Protein AF-A0A8J8GYF8-F1 (afdb_monomer_lite)

Radius of gyration: 17.73 Å; chains: 1; bounding box: 27×33×61 Å

Structure (mmCIF, N/CA/C/O backbone):
data_AF-A0A8J8GYF8-F1
#
_entry.id   AF-A0A8J8GYF8-F1
#
loop_
_atom_site.group_PDB
_atom_site.id
_atom_site.type_symbol
_atom_site.label_atom_id
_atom_site.label_alt_id
_atom_site.label_comp_id
_atom_site.label_asym_id
_atom_site.label_entity_id
_atom_site.label_seq_id
_atom_site.pdbx_PDB_ins_code
_atom_site.Cartn_x
_atom_site.Cartn_y
_atom_site.Cartn_z
_atom_site.occupancy
_atom_site.B_iso_or_equiv
_atom_site.auth_seq_id
_atom_site.auth_comp_id
_atom_site.auth_asym_id
_atom_site.auth_atom_id
_atom_site.pdbx_PDB_model_num
ATOM 1 N N . VAL A 1 1 ? -6.633 -3.802 16.576 1.00 79.94 1 VAL A N 1
ATOM 2 C CA . VAL A 1 1 ? -6.830 -3.736 15.107 1.00 79.94 1 VAL A CA 1
ATOM 3 C C . VAL A 1 1 ? -6.601 -2.300 14.652 1.00 79.94 1 VAL A C 1
ATOM 5 O O . VAL A 1 1 ? -7.081 -1.391 15.322 1.00 79.94 1 VAL A O 1
ATOM 8 N N . VAL A 1 2 ? -5.799 -2.077 13.602 1.00 83.69 2 VAL A N 1
ATOM 9 C CA . VAL A 1 2 ? -5.532 -0.722 13.067 1.00 83.69 2 VAL A CA 1
ATOM 10 C C . VAL A 1 2 ? -6.586 -0.317 12.031 1.00 83.69 2 VAL A C 1
ATOM 12 O O . VAL A 1 2 ? -6.977 0.841 11.970 1.00 83.69 2 VAL A O 1
ATOM 15 N N . GLU A 1 3 ? -7.072 -1.260 11.236 1.00 87.12 3 GLU A N 1
ATOM 16 C CA . GLU A 1 3 ? -8.091 -1.028 10.216 1.00 87.12 3 GLU A CA 1
ATOM 17 C C . GLU A 1 3 ? -8.711 -2.382 9.852 1.00 87.12 3 GLU A C 1
ATOM 19 O O . GLU A 1 3 ? -7.988 -3.382 9.811 1.00 87.12 3 GLU A O 1
ATOM 24 N N . THR A 1 4 ? -10.019 -2.410 9.596 1.00 90.06 4 THR A N 1
ATOM 25 C CA . THR A 1 4 ? -10.713 -3.565 9.008 1.00 90.06 4 THR A CA 1
ATOM 26 C C . THR A 1 4 ? -11.034 -3.220 7.563 1.00 90.06 4 THR A C 1
ATOM 28 O O . THR A 1 4 ? -11.582 -2.156 7.281 1.00 90.06 4 THR A O 1
ATOM 31 N N . LEU A 1 5 ? -10.654 -4.101 6.643 1.00 89.06 5 LEU A N 1
ATOM 32 C CA . LEU A 1 5 ? -10.656 -3.822 5.213 1.00 89.06 5 LEU A CA 1
ATOM 33 C C . LEU A 1 5 ? -11.687 -4.679 4.489 1.00 89.06 5 LEU A C 1
ATOM 35 O O . LEU A 1 5 ? -11.762 -5.886 4.705 1.00 89.06 5 LEU A O 1
ATOM 39 N N . GLY A 1 6 ? -12.466 -4.039 3.619 1.00 89.25 6 GLY A N 1
ATOM 40 C CA . GLY A 1 6 ? -13.511 -4.690 2.835 1.00 89.25 6 GLY A CA 1
ATOM 41 C C . GLY A 1 6 ? -13.077 -5.095 1.420 1.00 89.25 6 GLY A C 1
ATOM 42 O O . GLY A 1 6 ? -11.933 -4.868 1.009 1.00 89.25 6 GLY A O 1
ATOM 43 N N . PRO A 1 7 ? -14.005 -5.670 0.636 1.00 89.44 7 PRO A N 1
ATOM 44 C CA . PRO A 1 7 ? -13.782 -5.988 -0.771 1.00 89.44 7 PRO A CA 1
ATOM 45 C C . PRO A 1 7 ? -13.313 -4.774 -1.584 1.00 89.44 7 PRO A C 1
ATOM 47 O O . PRO A 1 7 ? -13.757 -3.652 -1.357 1.00 89.44 7 PRO A O 1
ATOM 50 N N . GLY A 1 8 ? -12.422 -5.000 -2.553 1.00 86.56 8 GLY A N 1
ATOM 51 C CA . GLY A 1 8 ? -11.896 -3.942 -3.428 1.00 86.56 8 GLY A CA 1
ATOM 52 C C . GLY A 1 8 ? -10.789 -3.081 -2.810 1.00 86.56 8 GLY A C 1
ATOM 53 O O . GLY A 1 8 ? -10.214 -2.243 -3.503 1.00 86.56 8 GLY A O 1
ATOM 54 N N . THR A 1 9 ? -10.449 -3.302 -1.540 1.00 88.06 9 THR A N 1
ATOM 55 C CA . THR A 1 9 ? -9.319 -2.630 -0.891 1.00 88.06 9 THR A CA 1
ATOM 56 C C . THR A 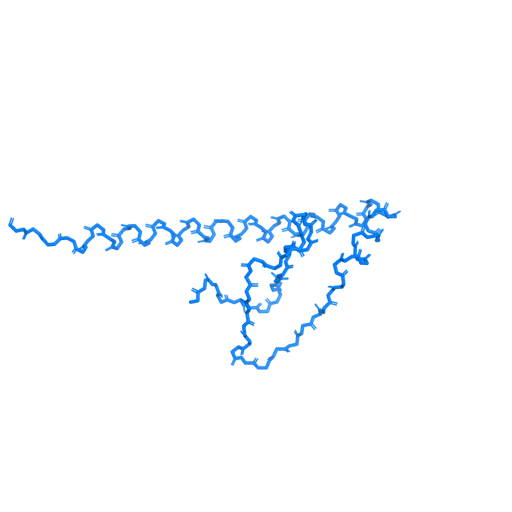1 9 ? -7.984 -3.283 -1.258 1.00 88.06 9 THR A C 1
ATOM 58 O O . THR A 1 9 ? -7.910 -4.444 -1.665 1.00 88.06 9 THR A O 1
ATOM 61 N N . VAL A 1 10 ? -6.898 -2.523 -1.103 1.00 88.94 10 VAL A N 1
ATOM 62 C CA . VAL A 1 10 ? -5.529 -2.990 -1.355 1.00 88.94 10 VAL A CA 1
ATOM 63 C C . VAL A 1 10 ? -4.735 -2.950 -0.060 1.00 88.94 10 VAL A C 1
ATOM 65 O O . VAL A 1 10 ? -4.727 -1.920 0.612 1.00 88.94 10 VAL A O 1
ATOM 68 N N . ILE A 1 11 ? -4.026 -4.035 0.264 1.00 88.06 11 ILE A N 1
ATOM 69 C CA . ILE A 1 11 ? -3.079 -4.123 1.388 1.00 88.06 11 ILE A CA 1
ATOM 70 C C . ILE A 1 11 ? -1.645 -4.313 0.911 1.00 88.06 11 ILE A C 1
ATOM 72 O O . ILE A 1 11 ? -1.392 -4.663 -0.238 1.00 88.06 11 ILE A O 1
ATOM 76 N N . GLY A 1 12 ? -0.695 -4.103 1.821 1.00 85.62 12 GLY A N 1
ATOM 77 C CA . GLY A 1 12 ? 0.697 -4.477 1.588 1.00 85.62 12 GLY A CA 1
ATOM 78 C C . GLY A 1 12 ? 1.457 -3.550 0.643 1.00 85.62 12 GLY A C 1
ATOM 79 O O . GLY A 1 12 ? 2.529 -3.923 0.201 1.00 85.62 12 GLY A O 1
ATOM 80 N N . TRP A 1 13 ? 0.978 -2.333 0.365 1.00 86.44 13 TRP A N 1
ATOM 81 C CA . TRP A 1 13 ? 1.636 -1.363 -0.528 1.00 86.44 13 TRP A CA 1
ATOM 82 C C . TRP A 1 13 ? 3.034 -0.901 -0.064 1.00 86.44 13 TRP A C 1
ATOM 84 O O . TRP A 1 13 ? 3.716 -0.183 -0.791 1.00 86.44 13 TRP A O 1
ATOM 94 N N . SER A 1 14 ? 3.514 -1.345 1.103 1.00 85.50 14 SER A N 1
ATOM 95 C CA . SER A 1 14 ? 4.862 -1.055 1.610 1.00 85.50 14 SER A CA 1
ATOM 96 C C . SER A 1 14 ? 5.996 -1.576 0.710 1.00 85.50 14 SER A C 1
ATOM 98 O O . SER A 1 14 ? 7.133 -1.144 0.864 1.00 85.50 14 SER A O 1
ATOM 100 N N . TRP A 1 15 ? 5.724 -2.470 -0.250 1.00 87.31 15 TRP A N 1
ATOM 101 C CA . TRP A 1 15 ? 6.704 -2.880 -1.267 1.00 87.31 15 TRP A CA 1
ATOM 102 C C . TRP A 1 15 ? 6.938 -1.825 -2.360 1.00 87.31 15 TRP A C 1
ATOM 104 O O . TRP A 1 15 ? 7.867 -1.980 -3.151 1.00 87.31 15 TRP A O 1
ATOM 114 N N . LEU A 1 16 ? 6.133 -0.764 -2.439 1.00 87.06 16 LEU A N 1
ATOM 115 C CA . LEU A 1 16 ? 6.317 0.294 -3.437 1.00 87.06 16 LEU A CA 1
ATOM 116 C C . LEU A 1 16 ? 7.534 1.171 -3.155 1.00 87.06 16 LEU A C 1
ATOM 118 O O . LEU A 1 16 ? 8.176 1.649 -4.087 1.00 87.06 16 LEU A O 1
ATOM 122 N N . PHE A 1 17 ? 7.868 1.353 -1.879 1.00 84.50 17 PHE A N 1
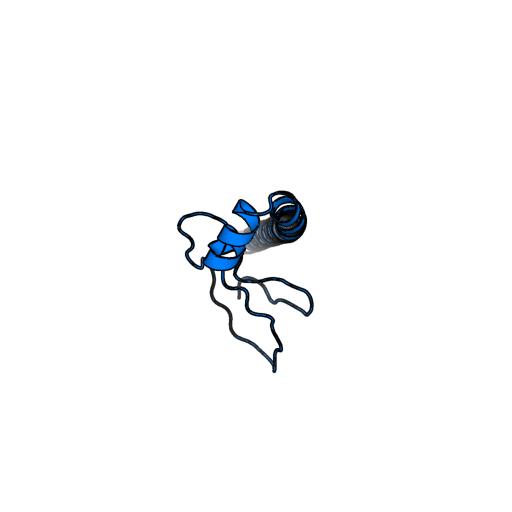ATOM 123 C CA . PHE A 1 17 ? 8.907 2.276 -1.442 1.00 84.50 17 PHE A CA 1
ATOM 124 C C . PHE A 1 17 ? 9.968 1.543 -0.617 1.00 84.50 17 PHE A C 1
ATOM 126 O O . PHE A 1 17 ? 9.627 0.651 0.168 1.00 84.50 17 PHE A O 1
ATOM 133 N N . PRO A 1 18 ? 11.259 1.898 -0.749 1.00 86.88 18 PRO A N 1
ATOM 134 C CA . PRO A 1 18 ? 12.289 1.403 0.156 1.00 86.88 18 PRO A CA 1
ATOM 135 C C . PRO A 1 18 ? 11.891 1.642 1.627 1.00 86.88 18 PRO A C 1
ATOM 137 O O . PRO A 1 18 ? 11.317 2.688 1.930 1.00 86.88 18 PRO A O 1
ATOM 140 N N . PRO A 1 19 ? 12.180 0.712 2.559 1.00 91.12 19 PRO A N 1
ATOM 141 C CA . PRO A 1 19 ? 13.008 -0.489 2.415 1.00 91.12 19 PRO A CA 1
ATOM 142 C C . PRO A 1 19 ? 12.245 -1.747 1.949 1.00 91.12 19 PRO A C 1
ATOM 144 O O . PRO A 1 19 ? 12.719 -2.857 2.182 1.00 91.12 19 PRO A O 1
ATOM 147 N N . TYR A 1 20 ? 11.068 -1.601 1.327 1.00 88.75 20 TYR A N 1
ATOM 148 C CA . TYR A 1 20 ? 10.233 -2.704 0.825 1.00 88.75 20 TYR A CA 1
ATOM 149 C C . TYR A 1 20 ? 9.804 -3.712 1.901 1.00 88.75 20 TYR A C 1
ATOM 151 O O . TYR A 1 20 ? 9.634 -4.901 1.633 1.00 88.75 20 TYR A O 1
ATOM 159 N N . ARG A 1 21 ? 9.644 -3.242 3.142 1.00 85.19 21 ARG A N 1
ATOM 160 C CA . ARG A 1 21 ? 9.235 -4.069 4.283 1.00 85.19 21 ARG A CA 1
ATOM 161 C C . ARG A 1 21 ? 7.782 -3.811 4.618 1.00 85.19 21 ARG A C 1
ATOM 163 O O . ARG A 1 21 ? 7.362 -2.662 4.677 1.00 85.19 21 ARG A O 1
ATOM 170 N N . TRP A 1 22 ? 7.044 -4.879 4.891 1.00 86.50 22 TRP A N 1
ATOM 171 C CA . TRP A 1 22 ? 5.685 -4.781 5.408 1.00 86.50 22 TRP A CA 1
ATOM 172 C C . TRP A 1 22 ? 5.678 -3.998 6.720 1.00 86.50 22 TRP A C 1
ATOM 174 O O . TRP A 1 22 ? 6.381 -4.348 7.665 1.00 86.50 22 TRP A O 1
ATOM 184 N N . GLN A 1 23 ? 4.890 -2.928 6.761 1.00 82.31 23 GLN A N 1
ATOM 185 C CA . GLN A 1 23 ? 4.721 -2.111 7.967 1.00 82.31 23 GLN A CA 1
ATOM 186 C C . GLN A 1 23 ? 3.593 -2.634 8.861 1.00 82.31 23 GLN A C 1
ATOM 188 O O . GLN A 1 23 ? 3.562 -2.351 10.055 1.00 82.31 23 GLN A O 1
ATOM 193 N N . PHE A 1 24 ? 2.680 -3.413 8.284 1.00 83.69 24 PHE A N 1
ATOM 194 C CA . PHE A 1 24 ? 1.511 -3.966 8.953 1.00 83.69 24 PHE A CA 1
ATOM 195 C C . PHE A 1 24 ? 1.337 -5.413 8.529 1.00 83.69 24 PHE A C 1
ATOM 197 O O . PHE A 1 24 ? 1.609 -5.744 7.381 1.00 83.69 24 PHE A O 1
ATOM 204 N N . THR A 1 25 ? 0.852 -6.247 9.440 1.00 87.31 25 THR A N 1
ATOM 205 C CA . THR A 1 25 ? 0.359 -7.593 9.133 1.00 87.31 25 THR A CA 1
ATOM 206 C C . THR A 1 25 ? -1.170 -7.598 9.165 1.00 87.31 25 THR A C 1
ATOM 208 O O . THR A 1 25 ? -1.782 -6.653 9.668 1.00 87.31 25 THR A O 1
ATOM 211 N N . GLY A 1 26 ? -1.790 -8.647 8.635 1.00 89.19 26 GLY A N 1
ATOM 212 C CA . GLY A 1 26 ? -3.237 -8.810 8.637 1.00 89.19 26 GLY A CA 1
ATOM 213 C C . GLY A 1 26 ? -3.635 -10.277 8.704 1.00 89.19 26 GLY A C 1
ATOM 214 O O . GLY A 1 26 ? -2.894 -11.158 8.272 1.00 89.19 26 GLY A O 1
ATOM 215 N N . THR A 1 27 ? -4.818 -10.520 9.248 1.00 92.94 27 THR A N 1
ATOM 216 C CA . THR A 1 27 ? -5.475 -11.827 9.285 1.00 92.94 27 THR A CA 1
ATOM 217 C C . THR A 1 27 ? -6.832 -11.696 8.616 1.00 92.94 27 THR A C 1
ATOM 219 O O . THR A 1 27 ? -7.481 -10.660 8.754 1.00 92.94 27 THR A O 1
ATOM 222 N N . ALA A 1 28 ? -7.260 -12.725 7.891 1.00 94.56 28 ALA A N 1
ATOM 223 C CA . ALA A 1 28 ? -8.606 -12.761 7.341 1.00 94.56 28 ALA A CA 1
ATOM 224 C C . ALA A 1 28 ? -9.590 -13.163 8.451 1.00 94.56 28 ALA A C 1
ATOM 226 O O . ALA A 1 28 ? -9.371 -14.175 9.116 1.00 94.56 28 ALA A O 1
ATOM 227 N N . GLU A 1 29 ? -10.628 -12.354 8.669 1.00 94.12 29 GLU A N 1
ATOM 228 C CA . GLU A 1 29 ? -11.708 -12.674 9.617 1.00 94.12 29 GLU A CA 1
ATOM 229 C C . GLU A 1 29 ? -12.656 -13.738 9.036 1.00 94.12 29 GLU A C 1
ATOM 231 O O . GLU A 1 29 ? -13.113 -14.613 9.763 1.00 94.12 29 GLU A O 1
ATOM 236 N N . ASP A 1 30 ? -12.840 -13.720 7.711 1.00 93.19 30 ASP A N 1
ATOM 237 C CA . ASP A 1 30 ? -13.646 -14.663 6.930 1.00 93.19 30 ASP A CA 1
ATOM 238 C C . ASP A 1 30 ? -12.858 -15.210 5.722 1.00 93.19 30 ASP A C 1
ATOM 240 O O . ASP A 1 30 ? -11.701 -14.854 5.487 1.00 93.19 30 ASP A O 1
ATOM 244 N N . MET A 1 31 ? -13.478 -16.078 4.912 1.00 95.31 31 MET A N 1
ATOM 245 C CA . MET A 1 31 ? -12.885 -16.548 3.655 1.00 95.31 31 MET A CA 1
ATOM 246 C C . MET A 1 31 ? -12.675 -15.381 2.674 1.00 95.31 31 MET A C 1
ATOM 248 O O . MET A 1 31 ? -13.630 -14.745 2.236 1.00 95.31 31 MET A O 1
ATOM 252 N N . VAL A 1 32 ? -11.418 -15.134 2.288 1.00 94.31 32 VAL A N 1
ATOM 253 C CA . VAL A 1 32 ? -11.026 -14.043 1.381 1.00 94.31 32 VAL A CA 1
ATOM 254 C C . VAL A 1 32 ? -10.412 -14.598 0.099 1.00 94.31 32 VAL A C 1
ATOM 256 O O . VAL A 1 32 ? -9.509 -15.433 0.133 1.00 94.31 32 VAL A O 1
ATOM 259 N N . HIS A 1 33 ? -10.847 -14.059 -1.039 1.00 94.25 33 HIS A N 1
ATOM 260 C CA . HIS A 1 33 ? -10.161 -14.209 -2.319 1.00 94.25 33 HIS A CA 1
ATOM 261 C C . HIS A 1 33 ? -9.380 -12.930 -2.622 1.00 94.25 33 HIS A C 1
ATOM 263 O O . HIS A 1 33 ? -9.962 -11.848 -2.692 1.00 94.25 33 HIS A O 1
ATOM 269 N N . ALA A 1 34 ? -8.067 -13.053 -2.808 1.00 92.81 34 ALA A N 1
ATOM 270 C CA . ALA A 1 34 ? -7.185 -11.924 -3.079 1.00 92.81 34 ALA A CA 1
ATOM 271 C C . ALA A 1 34 ? -6.282 -12.199 -4.282 1.00 92.81 34 ALA A C 1
ATOM 273 O O . ALA A 1 34 ? -5.885 -13.337 -4.538 1.00 92.81 34 ALA A O 1
ATOM 274 N N . VAL A 1 35 ? -5.926 -11.131 -4.995 1.00 92.69 35 VAL A N 1
ATOM 275 C CA . VAL A 1 35 ? -4.885 -11.160 -6.023 1.00 92.69 35 VAL A CA 1
ATOM 276 C C . VAL A 1 35 ? -3.569 -10.758 -5.371 1.00 92.69 35 VAL A C 1
ATOM 278 O O . VAL A 1 35 ? -3.441 -9.648 -4.854 1.00 92.69 35 VAL A O 1
ATOM 281 N N . ALA A 1 36 ? -2.591 -11.661 -5.396 1.00 91.62 36 ALA A N 1
ATOM 282 C CA . ALA A 1 36 ? -1.242 -11.367 -4.940 1.00 91.62 36 ALA A CA 1
ATOM 283 C C . ALA A 1 36 ? -0.428 -10.753 -6.083 1.00 91.62 36 ALA A C 1
ATOM 285 O O . ALA A 1 36 ? -0.383 -11.296 -7.186 1.00 91.62 36 ALA A O 1
ATOM 286 N N . LEU A 1 37 ? 0.221 -9.626 -5.803 1.00 89.56 37 LEU A N 1
ATOM 287 C CA . LEU A 1 37 ? 1.153 -8.981 -6.719 1.00 89.56 37 LEU A CA 1
ATOM 288 C C . LEU A 1 37 ? 2.580 -9.182 -6.210 1.00 89.56 37 L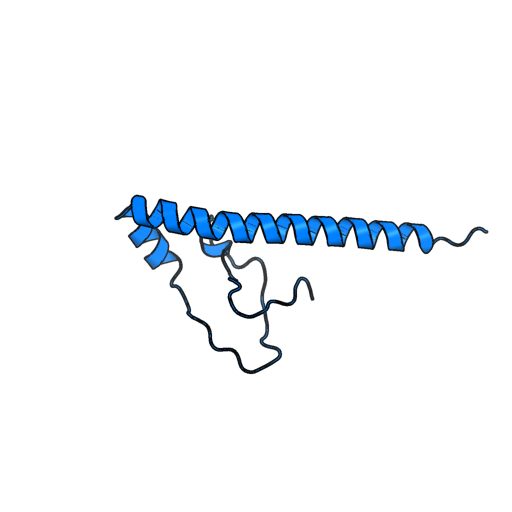EU A C 1
ATOM 290 O O . LEU A 1 37 ? 2.863 -8.901 -5.044 1.00 89.56 37 LEU A O 1
ATOM 294 N N . ASP A 1 38 ? 3.476 -9.632 -7.088 1.00 91.56 38 ASP A N 1
ATOM 295 C CA . ASP A 1 38 ? 4.904 -9.681 -6.786 1.00 91.56 38 ASP A CA 1
ATOM 296 C C . ASP A 1 38 ? 5.496 -8.267 -6.840 1.00 91.56 38 ASP A C 1
ATOM 298 O O . A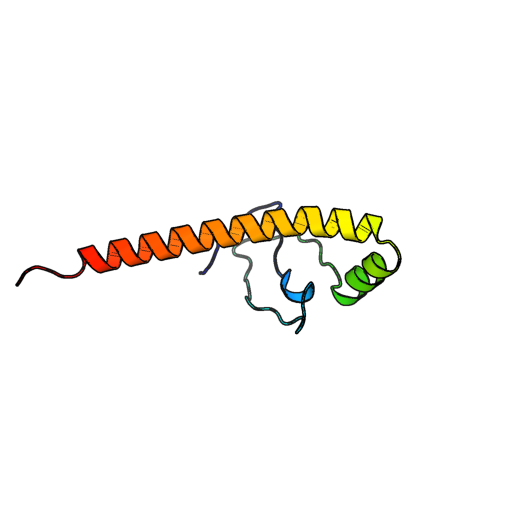SP A 1 38 ? 5.594 -7.656 -7.903 1.00 91.56 38 ASP A O 1
ATOM 302 N N . GLY A 1 39 ? 5.861 -7.721 -5.679 1.00 91.50 39 GLY A N 1
ATOM 303 C CA . GLY A 1 39 ? 6.318 -6.335 -5.564 1.00 91.50 39 GLY A CA 1
ATOM 304 C C . GLY A 1 39 ? 7.532 -6.006 -6.447 1.00 91.50 39 GLY A C 1
ATOM 305 O O . GLY A 1 39 ? 7.478 -5.018 -7.180 1.00 91.50 39 GLY A O 1
ATOM 306 N N . PRO A 1 40 ? 8.627 -6.793 -6.404 1.00 93.44 40 PRO A N 1
ATOM 307 C CA . PRO A 1 40 ? 9.762 -6.635 -7.312 1.00 93.44 40 PRO A CA 1
ATOM 308 C C . PRO A 1 40 ? 9.377 -6.669 -8.792 1.00 93.44 40 PRO A C 1
ATOM 310 O O . PRO A 1 40 ? 9.664 -5.695 -9.488 1.00 93.44 40 PRO A O 1
ATOM 313 N N . GLY A 1 41 ? 8.664 -7.702 -9.247 1.00 95.00 41 GLY A N 1
ATOM 314 C CA . GLY A 1 41 ? 8.246 -7.826 -10.642 1.00 95.00 41 GLY A CA 1
ATOM 315 C C . GLY A 1 41 ? 7.350 -6.676 -11.100 1.00 95.00 41 GLY A C 1
ATOM 316 O O . GLY A 1 41 ? 7.538 -6.138 -12.189 1.00 95.00 41 GLY A O 1
ATOM 317 N N . VAL A 1 42 ? 6.426 -6.205 -10.256 1.00 94.00 42 VAL A N 1
ATOM 318 C CA . VAL A 1 42 ? 5.605 -5.029 -10.586 1.00 94.00 42 VAL A CA 1
ATOM 319 C C . VAL A 1 42 ? 6.461 -3.770 -10.725 1.00 94.00 42 VAL A C 1
ATOM 321 O O . VAL A 1 42 ? 6.235 -2.989 -11.646 1.00 94.00 42 VAL A O 1
ATOM 324 N N . ARG A 1 43 ? 7.468 -3.559 -9.867 1.00 93.19 43 ARG A N 1
ATOM 325 C CA . ARG A 1 43 ? 8.375 -2.406 -10.013 1.00 93.19 43 ARG A CA 1
ATOM 326 C C . ARG A 1 43 ? 9.210 -2.489 -11.290 1.00 93.19 43 ARG A C 1
ATOM 328 O O . ARG A 1 43 ? 9.399 -1.463 -11.937 1.00 93.19 43 ARG A O 1
ATOM 335 N N . GLU A 1 44 ? 9.681 -3.677 -11.661 1.00 95.81 44 GLU A N 1
ATOM 336 C CA . GLU A 1 44 ? 10.397 -3.900 -12.924 1.00 95.81 44 GLU A CA 1
ATOM 337 C C . GLU A 1 44 ? 9.507 -3.590 -14.134 1.00 95.81 44 GLU A C 1
ATOM 339 O O . GLU A 1 44 ? 9.931 -2.870 -15.038 1.00 95.81 44 GLU A O 1
ATOM 344 N N . LEU A 1 45 ? 8.246 -4.034 -14.113 1.00 96.00 45 LEU A N 1
ATOM 345 C CA . LEU A 1 45 ? 7.265 -3.705 -15.149 1.00 96.00 45 LEU A CA 1
ATOM 346 C C . LEU A 1 45 ? 7.005 -2.197 -15.239 1.00 96.00 45 LEU A C 1
ATOM 348 O O . LEU A 1 45 ? 6.987 -1.651 -16.336 1.00 96.00 45 LEU A O 1
ATOM 352 N N . CYS A 1 46 ? 6.863 -1.506 -14.106 1.00 95.50 46 CYS A N 1
ATOM 353 C CA . CYS A 1 46 ? 6.701 -0.049 -14.082 1.00 95.50 46 CYS A CA 1
ATOM 354 C C . CYS A 1 46 ? 7.938 0.700 -14.605 1.00 95.50 46 CYS A C 1
ATOM 356 O O . CYS A 1 46 ? 7.803 1.788 -15.159 1.00 95.50 46 CYS A O 1
ATOM 358 N N . ALA A 1 47 ? 9.141 0.154 -14.408 1.00 94.62 47 ALA A N 1
ATOM 359 C CA . ALA A 1 47 ? 10.369 0.737 -14.942 1.00 94.62 47 ALA A CA 1
ATOM 360 C C . ALA A 1 47 ? 10.484 0.531 -16.461 1.00 94.62 47 ALA A C 1
ATOM 362 O O . ALA A 1 47 ? 10.976 1.414 -17.162 1.00 94.62 47 ALA A O 1
ATOM 363 N N . ALA A 1 48 ? 10.016 -0.614 -16.965 1.00 98.00 48 ALA A N 1
ATOM 364 C CA . ALA A 1 48 ? 9.974 -0.916 -18.393 1.00 98.00 48 ALA A CA 1
ATOM 365 C C . ALA A 1 48 ? 8.862 -0.147 -19.133 1.00 98.00 48 ALA A C 1
ATOM 367 O O . ALA A 1 48 ? 9.060 0.260 -20.276 1.00 98.00 48 ALA A O 1
ATOM 368 N N . ASP A 1 49 ? 7.718 0.079 -18.480 1.00 97.94 49 ASP A N 1
ATOM 369 C CA . ASP A 1 49 ? 6.580 0.842 -18.997 1.00 97.94 49 ASP A CA 1
ATOM 370 C C . ASP A 1 49 ? 6.156 1.944 -18.000 1.00 97.94 49 ASP A C 1
ATOM 372 O O . ASP A 1 49 ? 5.371 1.707 -17.071 1.00 97.94 49 ASP A O 1
ATOM 376 N N . PRO A 1 50 ? 6.635 3.186 -18.196 1.00 96.12 50 PRO A N 1
ATOM 377 C CA . PRO A 1 50 ? 6.279 4.308 -17.334 1.00 96.12 50 PRO A CA 1
ATOM 378 C C . PRO A 1 50 ? 4.793 4.689 -17.361 1.00 96.12 50 PRO A C 1
ATOM 380 O O . PRO A 1 50 ? 4.307 5.262 -16.386 1.00 96.12 50 PRO A O 1
ATOM 383 N N . ALA A 1 51 ? 4.054 4.391 -18.438 1.00 97.56 51 ALA A N 1
ATOM 384 C CA . ALA A 1 51 ? 2.620 4.673 -18.502 1.00 97.56 51 ALA A CA 1
ATOM 385 C C . ALA A 1 51 ? 1.843 3.721 -17.584 1.00 97.56 51 ALA A C 1
ATOM 387 O O . ALA A 1 51 ? 0.974 4.159 -16.822 1.00 97.56 51 ALA A O 1
ATOM 388 N N . LEU A 1 52 ? 2.224 2.439 -17.576 1.00 95.25 52 LEU A N 1
ATOM 389 C CA . LEU A 1 52 ? 1.751 1.479 -16.581 1.00 95.25 52 LEU A CA 1
ATOM 390 C C . LEU A 1 52 ? 2.100 1.948 -15.165 1.00 95.25 52 LEU A C 1
ATOM 392 O O . LEU A 1 52 ? 1.229 1.963 -14.292 1.00 95.25 52 LEU A O 1
ATOM 396 N N . GLY A 1 53 ? 3.348 2.373 -14.947 1.00 94.88 53 GLY A N 1
ATOM 397 C CA . GLY A 1 53 ? 3.803 2.896 -13.661 1.00 94.88 53 GLY A CA 1
ATOM 398 C C . GLY A 1 53 ? 2.972 4.082 -13.171 1.00 94.88 53 GLY A C 1
ATOM 399 O O . GLY A 1 53 ? 2.541 4.095 -12.017 1.00 94.88 53 GLY A O 1
ATOM 400 N N . TYR A 1 54 ? 2.679 5.039 -14.051 1.00 95.94 54 TYR A N 1
ATOM 401 C CA . TYR A 1 54 ? 1.839 6.195 -13.742 1.00 95.94 54 TYR A CA 1
ATOM 402 C C . TYR A 1 54 ? 0.423 5.783 -13.323 1.00 95.94 54 TYR A C 1
ATOM 404 O O . TYR A 1 54 ? -0.058 6.207 -12.271 1.00 95.94 54 TYR A O 1
ATOM 412 N N . GLU A 1 55 ? -0.237 4.919 -14.097 1.00 95.94 55 GLU A N 1
ATOM 413 C CA . GLU A 1 55 ? -1.595 4.464 -13.781 1.00 95.94 55 GLU A CA 1
ATOM 414 C C . GLU A 1 55 ? -1.649 3.627 -12.501 1.00 95.94 55 GLU A C 1
ATOM 416 O O . GLU A 1 55 ? -2.604 3.719 -11.724 1.00 95.94 55 GLU A O 1
ATOM 421 N N . LEU A 1 56 ? -0.623 2.815 -12.246 1.00 92.94 56 LEU A N 1
ATOM 422 C CA . LEU A 1 56 ? -0.499 2.074 -10.999 1.00 92.94 56 LEU A CA 1
ATOM 423 C C . LEU A 1 56 ? -0.360 3.048 -9.818 1.00 92.94 56 LEU A C 1
ATOM 425 O O . LEU A 1 56 ? -1.113 2.951 -8.848 1.00 92.94 56 LEU A O 1
ATOM 429 N N . MET A 1 57 ? 0.546 4.026 -9.921 1.00 92.69 57 MET A N 1
ATOM 430 C CA . MET A 1 57 ? 0.781 5.016 -8.866 1.00 92.69 57 MET A CA 1
ATOM 431 C C . MET A 1 57 ? -0.449 5.863 -8.597 1.00 92.69 57 MET A C 1
ATOM 433 O O . MET A 1 57 ? -0.824 6.017 -7.440 1.00 92.69 57 MET A O 1
ATOM 437 N N . ARG A 1 58 ? -1.154 6.311 -9.637 1.00 93.69 58 ARG A N 1
ATOM 438 C CA . ARG A 1 58 ? -2.412 7.049 -9.501 1.00 93.69 58 ARG A CA 1
ATOM 439 C C . ARG A 1 58 ? -3.442 6.289 -8.656 1.00 93.69 58 ARG A C 1
ATOM 441 O O . ARG A 1 58 ? -4.093 6.894 -7.805 1.00 93.69 58 ARG A O 1
ATOM 448 N N . ARG A 1 59 ? -3.573 4.970 -8.848 1.00 91.62 59 ARG A N 1
ATOM 449 C CA . ARG A 1 59 ? -4.479 4.123 -8.048 1.00 91.62 59 ARG A CA 1
ATOM 450 C C . ARG A 1 59 ? -3.989 3.958 -6.609 1.00 91.62 59 ARG A C 1
ATOM 452 O O . ARG A 1 59 ? -4.779 4.096 -5.681 1.00 91.62 59 ARG A O 1
ATOM 459 N N . PHE A 1 60 ? -2.694 3.713 -6.408 1.00 91.00 60 PHE A N 1
ATOM 460 C CA . PHE A 1 60 ? -2.124 3.567 -5.066 1.00 91.00 60 PHE A CA 1
ATOM 461 C C . PHE A 1 60 ? -2.173 4.861 -4.248 1.00 91.00 60 PHE A C 1
ATOM 463 O O . PHE A 1 60 ? -2.437 4.805 -3.049 1.00 91.00 60 PHE A O 1
ATOM 470 N N . THR A 1 61 ? -1.978 6.029 -4.865 1.00 91.62 61 THR A N 1
ATOM 471 C CA . THR A 1 61 ? -2.048 7.321 -4.168 1.00 91.62 61 THR A CA 1
ATOM 472 C C . THR A 1 61 ? -3.424 7.561 -3.552 1.00 91.62 61 THR A C 1
ATOM 474 O O . THR A 1 61 ? -3.492 8.068 -2.435 1.00 91.62 61 THR A O 1
ATOM 477 N N . ALA A 1 62 ? -4.509 7.150 -4.217 1.00 90.50 62 ALA A N 1
ATOM 478 C CA . ALA A 1 62 ? -5.853 7.240 -3.648 1.00 90.50 62 ALA A CA 1
ATOM 479 C C . ALA A 1 62 ? -5.983 6.404 -2.361 1.00 90.50 62 ALA A C 1
ATOM 481 O O . ALA A 1 62 ? -6.431 6.921 -1.341 1.00 90.50 62 ALA A O 1
ATOM 482 N N . VAL A 1 63 ? -5.490 5.158 -2.376 1.00 89.50 63 VAL A N 1
ATOM 483 C CA . VAL A 1 63 ? -5.490 4.261 -1.203 1.00 89.50 63 VAL A CA 1
ATOM 484 C C . VAL A 1 63 ? -4.648 4.833 -0.057 1.00 89.50 63 VAL A C 1
ATOM 486 O O . VAL A 1 63 ? -5.042 4.772 1.106 1.00 89.50 6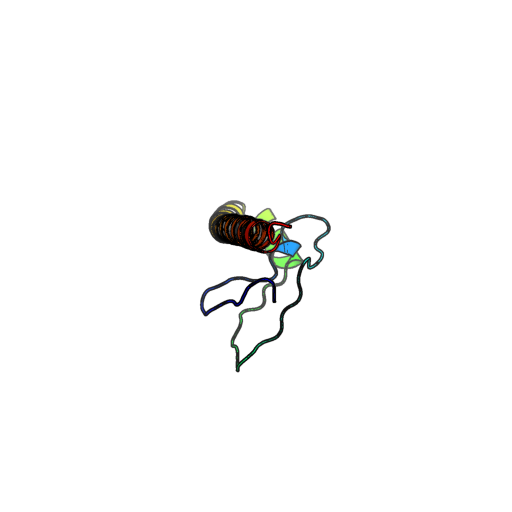3 VAL A O 1
ATOM 489 N N . ILE A 1 64 ? -3.478 5.400 -0.365 1.00 89.31 64 ILE A N 1
ATOM 490 C CA . ILE A 1 64 ? -2.594 6.007 0.641 1.00 89.31 64 ILE A CA 1
ATOM 491 C C . ILE A 1 64 ? -3.259 7.239 1.268 1.00 89.31 64 ILE A C 1
ATOM 493 O O . ILE A 1 64 ? -3.230 7.391 2.490 1.00 89.31 64 ILE A O 1
ATOM 497 N N . ALA A 1 65 ? -3.870 8.103 0.453 1.00 91.62 65 ALA A N 1
ATOM 498 C CA . ALA A 1 65 ? -4.562 9.296 0.929 1.00 91.62 65 ALA A CA 1
ATOM 499 C C . ALA A 1 65 ? -5.747 8.937 1.838 1.00 91.62 65 ALA A C 1
ATOM 501 O O . ALA A 1 65 ? -5.882 9.509 2.919 1.00 91.62 65 ALA A O 1
ATOM 502 N N . GLU A 1 66 ? -6.556 7.953 1.442 1.00 89.94 66 GLU A N 1
ATOM 503 C CA . GLU A 1 66 ? -7.674 7.449 2.242 1.00 89.94 66 GLU A CA 1
ATOM 504 C C . GLU A 1 66 ? -7.202 6.939 3.610 1.00 89.94 66 GLU A C 1
ATOM 506 O O . GLU A 1 66 ? -7.699 7.383 4.646 1.00 89.94 66 GLU A O 1
ATOM 511 N N . ARG A 1 67 ? -6.165 6.094 3.636 1.00 88.75 67 ARG A N 1
ATOM 512 C CA . ARG A 1 67 ? -5.601 5.552 4.884 1.00 88.75 67 ARG A CA 1
ATOM 513 C C . ARG A 1 67 ? -5.006 6.629 5.786 1.00 88.75 67 ARG A C 1
ATOM 515 O O . ARG A 1 67 ? -5.116 6.533 7.010 1.00 88.75 67 ARG A O 1
ATOM 522 N N . LEU A 1 68 ? -4.379 7.658 5.212 1.00 90.75 68 LEU A N 1
ATOM 523 C CA . LEU A 1 68 ? -3.848 8.789 5.973 1.00 90.75 68 LEU A CA 1
ATOM 524 C C . LEU A 1 68 ? -4.977 9.578 6.647 1.00 90.75 68 LEU A C 1
ATOM 526 O O . LEU A 1 68 ? -4.884 9.888 7.836 1.00 90.75 68 LEU A O 1
ATOM 530 N N . LEU A 1 69 ? -6.048 9.875 5.906 1.00 92.00 69 LEU A N 1
ATOM 531 C CA . LEU A 1 69 ? -7.217 10.577 6.435 1.00 92.00 69 LEU A CA 1
ATOM 532 C C . LEU A 1 69 ? -7.932 9.745 7.506 1.00 92.00 69 LEU A C 1
ATOM 534 O O . LEU A 1 69 ? -8.256 10.278 8.567 1.00 92.00 69 LEU A O 1
ATOM 538 N N . TYR A 1 70 ? -8.099 8.441 7.274 1.00 90.31 70 TYR A N 1
ATOM 539 C CA . TYR A 1 7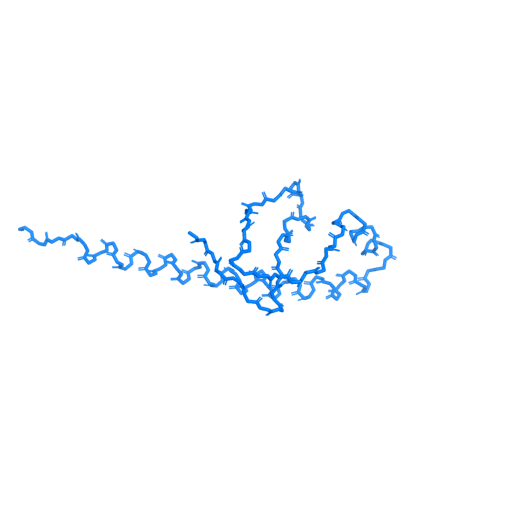0 ? -8.670 7.512 8.248 1.00 90.31 70 TYR A CA 1
ATOM 540 C C . TYR A 1 70 ? -7.845 7.463 9.540 1.00 90.31 70 TYR A C 1
ATOM 542 O O . TYR A 1 70 ? -8.380 7.625 10.637 1.00 90.31 70 TYR A O 1
ATOM 550 N N . THR A 1 71 ? -6.521 7.324 9.422 1.00 90.44 71 THR A N 1
ATOM 551 C CA . THR A 1 71 ? -5.615 7.305 10.580 1.00 90.44 71 THR A CA 1
ATOM 552 C C . THR A 1 71 ? -5.679 8.622 11.351 1.00 90.44 71 THR A C 1
ATOM 554 O O . THR A 1 71 ? -5.772 8.608 12.576 1.00 90.44 71 THR A O 1
ATOM 557 N N . ARG A 1 72 ? -5.697 9.767 10.653 1.00 93.00 72 ARG A N 1
ATOM 558 C CA . ARG A 1 72 ? -5.844 11.086 11.284 1.00 93.00 72 ARG A CA 1
ATOM 559 C C . ARG A 1 72 ? -7.152 11.192 12.068 1.00 93.00 72 ARG A C 1
ATOM 561 O O . ARG A 1 72 ? -7.127 11.649 13.205 1.00 93.00 72 ARG A O 1
ATOM 568 N N . ALA A 1 73 ? -8.273 10.769 11.484 1.00 91.44 73 ALA A N 1
ATOM 569 C CA . ALA A 1 73 ? -9.569 10.800 12.158 1.00 91.44 73 ALA A CA 1
ATOM 570 C C . ALA A 1 73 ? -9.568 9.937 13.430 1.00 91.44 73 ALA A C 1
ATOM 572 O O . ALA A 1 73 ? -10.060 10.374 14.468 1.00 91.44 73 ALA A O 1
ATOM 573 N N . ARG A 1 74 ? -8.954 8.747 13.378 1.00 89.12 74 ARG A N 1
ATOM 574 C CA . ARG A 1 74 ? -8.829 7.864 14.547 1.00 89.12 74 ARG A CA 1
ATOM 575 C C . ARG A 1 74 ? -7.965 8.448 15.658 1.00 89.12 74 ARG A C 1
ATOM 577 O O . ARG A 1 74 ? -8.316 8.289 16.820 1.00 89.12 74 ARG A O 1
ATOM 584 N N . LEU A 1 75 ? -6.860 9.110 15.315 1.00 90.50 75 LEU A N 1
ATOM 585 C CA . LEU A 1 75 ? -6.002 9.765 16.306 1.00 90.50 75 LEU A CA 1
ATOM 586 C C . LEU A 1 75 ? -6.743 10.908 17.011 1.00 90.50 75 LEU A C 1
ATOM 588 O O . LEU A 1 75 ? -6.756 10.949 18.234 1.00 90.50 75 LEU A O 1
ATOM 592 N N . LEU A 1 76 ? -7.447 11.759 16.257 1.00 94.12 76 LEU A N 1
ATOM 593 C CA . LEU A 1 76 ? -8.244 12.852 16.831 1.00 94.12 76 LEU A CA 1
ATOM 594 C C . LEU A 1 76 ? -9.392 12.341 17.719 1.00 94.12 76 LEU A C 1
ATOM 596 O O . LEU A 1 76 ? -9.678 12.925 18.764 1.00 94.12 76 LEU A O 1
ATOM 600 N N . ALA A 1 77 ? -10.045 11.244 17.325 1.00 90.00 77 ALA A N 1
ATOM 601 C CA . ALA A 1 77 ? -11.084 10.620 18.140 1.00 90.00 77 ALA A CA 1
ATOM 602 C C . ALA A 1 77 ? -10.517 10.062 19.458 1.00 90.00 77 ALA A C 1
ATOM 604 O O . ALA A 1 77 ? -11.092 10.304 20.515 1.00 90.00 77 ALA A O 1
ATOM 605 N N . ALA A 1 78 ? -9.361 9.390 19.409 1.00 86.75 78 ALA A N 1
ATOM 606 C CA . ALA A 1 78 ? -8.698 8.857 20.599 1.00 86.75 78 ALA A CA 1
ATOM 607 C C . ALA A 1 78 ? -8.227 9.968 21.559 1.00 86.75 78 ALA A C 1
ATOM 609 O O . ALA A 1 78 ? -8.349 9.832 22.774 1.00 86.75 78 ALA A O 1
ATOM 610 N N . GLU A 1 79 ? -7.732 11.091 21.031 1.00 79.81 79 GLU A N 1
ATOM 611 C CA . GLU A 1 79 ? -7.381 12.272 21.832 1.00 79.81 79 GLU A CA 1
ATOM 612 C C . GLU A 1 79 ? -8.610 12.878 22.528 1.00 79.81 79 GLU A C 1
ATOM 614 O O . GLU A 1 79 ? -8.528 13.264 23.691 1.00 79.81 79 GLU A O 1
ATOM 619 N N . SER A 1 80 ? -9.764 12.908 21.858 1.00 75.38 80 SER A N 1
ATOM 620 C CA . SER A 1 80 ? -11.008 13.441 22.436 1.00 75.38 80 SER A CA 1
ATOM 621 C C . SER A 1 80 ? -11.520 12.575 23.595 1.00 75.38 80 SER A C 1
ATOM 623 O O . SER A 1 80 ? -11.927 13.099 24.627 1.00 75.38 80 SER A O 1
ATOM 625 N N . GLU A 1 81 ? -11.413 11.251 23.469 1.00 67.88 81 GLU A N 1
ATOM 626 C CA . GLU A 1 81 ? -11.768 10.291 24.526 1.00 67.88 81 GLU A CA 1
ATOM 627 C C . GLU A 1 81 ? -10.803 10.362 25.727 1.00 67.88 81 GLU A C 1
ATOM 629 O O . GLU A 1 81 ? -11.186 10.094 26.864 1.00 67.88 81 GLU A O 1
ATOM 634 N N . SER A 1 82 ? -9.560 10.802 25.494 1.00 60.56 82 SER A N 1
ATOM 635 C CA . SER A 1 82 ? -8.555 11.016 26.544 1.00 60.56 82 SER A CA 1
ATOM 636 C C . SER A 1 82 ? -8.859 12.242 27.415 1.00 60.56 82 SER A C 1
ATOM 638 O O . SER A 1 82 ? -8.546 12.239 28.601 1.00 60.56 82 SER A O 1
ATOM 640 N N . VAL A 1 83 ? -9.469 13.286 26.838 1.00 59.78 83 VAL A N 1
ATOM 641 C CA . VAL A 1 83 ? -9.817 14.536 27.543 1.00 59.78 83 VAL A CA 1
ATOM 642 C C . VAL A 1 83 ? -11.062 14.369 28.421 1.00 59.78 83 VAL A C 1
ATOM 644 O O . VAL A 1 83 ? -11.188 15.036 29.442 1.00 59.78 83 VAL A O 1
ATOM 647 N N . GLU A 1 84 ? -11.964 13.454 28.071 1.00 57.03 84 GLU A N 1
ATOM 648 C CA . GLU A 1 84 ? -13.190 13.190 28.839 1.00 57.03 84 GLU A CA 1
ATOM 649 C C . GLU A 1 84 ? -12.970 12.197 30.002 1.00 57.03 84 GLU A C 1
ATOM 651 O O . GLU A 1 84 ? -13.817 12.059 30.884 1.00 57.03 84 GLU A O 1
ATOM 656 N N . ALA A 1 85 ? -11.803 11.540 30.042 1.00 56.94 85 ALA A N 1
ATOM 657 C CA . ALA A 1 85 ? -11.425 10.550 31.053 1.00 56.94 85 ALA A CA 1
ATOM 658 C C . ALA A 1 85 ? -10.709 11.126 32.296 1.00 56.94 85 ALA A C 1
ATOM 660 O O . ALA A 1 85 ? -10.358 10.354 33.190 1.00 56.94 85 ALA A O 1
ATOM 661 N N . GLU A 1 86 ? -10.493 12.444 32.389 1.00 48.12 86 GLU A N 1
ATOM 662 C CA . GLU A 1 86 ? -9.956 13.098 33.592 1.00 48.12 86 GLU A CA 1
ATOM 663 C C . GLU A 1 86 ? -11.122 13.652 34.440 1.00 48.12 86 GLU A C 1
ATOM 665 O O . GLU A 1 86 ? -11.682 14.700 34.108 1.00 48.12 86 GLU A O 1
ATOM 670 N N . PRO A 1 87 ? -11.565 12.964 35.516 1.00 52.81 87 PRO A N 1
ATOM 671 C CA . PRO A 1 87 ? -12.642 13.477 36.343 1.00 52.81 87 PRO A CA 1
ATOM 672 C C . PRO A 1 87 ? -12.105 14.616 37.212 1.00 52.81 87 PRO A C 1
ATOM 674 O O . PRO A 1 87 ? -11.100 14.470 37.911 1.00 52.81 87 PRO A O 1
ATOM 677 N N . ALA A 1 88 ? -12.818 15.742 37.180 1.00 58.97 88 ALA A N 1
ATOM 678 C CA . ALA A 1 88 ? -12.645 16.845 38.113 1.00 58.97 88 ALA A CA 1
ATOM 679 C C . ALA A 1 88 ? -12.566 16.312 39.553 1.00 58.97 88 ALA A C 1
ATOM 681 O O . ALA A 1 88 ? -13.497 15.657 40.031 1.00 58.97 88 ALA A O 1
ATOM 682 N N . THR A 1 89 ? -11.436 16.576 40.210 1.00 49.41 89 THR A N 1
ATOM 683 C CA . THR A 1 89 ? -11.274 16.420 41.660 1.00 49.41 89 THR A CA 1
ATOM 684 C C . THR A 1 89 ? -11.500 17.764 42.334 1.00 49.41 89 THR A C 1
ATOM 686 O O . THR A 1 89 ? -11.056 18.783 41.755 1.00 49.41 89 THR A O 1
#

Secondary structure (DSSP, 8-state):
------TT----GGGSSTT---S-----SS--------HHHHHHHHHH-HHHHHHHHHHHHHHHHHHHHHHHHHHHHHHHHHHHTS---

Sequence (89 aa):
VVETLGPGTVIGWSWLFPPYRWQFTGTAEDMVHAVALDGPGVRELCAADPALGYELMRRFTAVIAERLLYTRARLLAAESESVEAEPAT

pLDDT: mean 87.12, std 11.1, range [48.12, 98.0]

Foldseek 3Di:
DLDDDDPPADDQCCLVDPPNDHPDDDDDPDDDDDDDDDSVVQVVVCVVPVVSVVVVVVVVVVNVVVSVVVNVVVVVVVVVVVVVPDDDD